Protein AF-A0A939QWZ4-F1 (afdb_monomer_lite)

Secondary structure (DSSP, 8-state):
-----TT-S-EEEEEETTEEEEEEEETTTTEEEEEEEES--HHHHHHHHHHHHHTHHHHHHHHHHHHTTTTS-SS----

Structure (mmCIF, N/CA/C/O backbone):
data_AF-A0A939QWZ4-F1
#
_entry.id   AF-A0A939QWZ4-F1
#
loop_
_atom_site.group_PDB
_atom_site.id
_atom_site.type_symbol
_atom_site.label_atom_id
_atom_site.label_alt_id
_atom_site.label_comp_id
_atom_site.label_asym_id
_atom_site.label_entity_id
_atom_site.label_seq_id
_atom_site.pdbx_PDB_ins_code
_atom_site.Cartn_x
_atom_site.Cartn_y
_atom_site.Cartn_z
_atom_site.occupancy
_atom_site.B_iso_or_equiv
_atom_site.auth_seq_id
_atom_site.auth_comp_id
_atom_site.auth_asym_id
_atom_site.auth_atom_id
_atom_site.pdbx_PDB_model_num
ATOM 1 N N . MET A 1 1 ? 3.027 18.105 -24.761 1.00 43.53 1 MET A N 1
ATOM 2 C CA . MET A 1 1 ? 2.664 18.053 -23.329 1.00 43.53 1 MET A CA 1
ATOM 3 C C . MET A 1 1 ? 2.673 16.578 -22.989 1.00 43.53 1 MET A C 1
ATOM 5 O O . MET A 1 1 ? 1.970 15.876 -23.702 1.00 43.53 1 MET A O 1
ATOM 9 N N . PRO A 1 2 ? 3.520 16.071 -22.079 1.00 47.28 2 PRO A N 1
ATOM 10 C CA . PRO A 1 2 ? 3.468 14.649 -21.772 1.00 47.28 2 PRO A CA 1
ATOM 11 C C . PRO A 1 2 ? 2.131 14.379 -21.080 1.00 47.28 2 PRO A C 1
ATOM 13 O O . PRO A 1 2 ? 1.797 15.035 -20.091 1.00 47.28 2 PRO A O 1
ATOM 16 N N . GLU A 1 3 ? 1.330 13.503 -21.677 1.00 46.03 3 GLU A N 1
ATOM 17 C CA . GLU A 1 3 ? 0.105 12.995 -21.072 1.00 46.03 3 GLU A CA 1
ATOM 18 C C . GLU A 1 3 ? 0.511 12.232 -19.813 1.00 46.03 3 GLU A C 1
ATOM 20 O O . GLU A 1 3 ? 1.210 11.223 -19.884 1.00 46.03 3 GLU A O 1
ATOM 25 N N . VAL A 1 4 ? 0.128 12.746 -18.644 1.00 46.84 4 VAL A N 1
ATOM 26 C CA . VAL A 1 4 ? 0.241 11.986 -17.399 1.00 46.84 4 VAL A CA 1
ATOM 27 C C . VAL A 1 4 ? -0.775 10.858 -17.533 1.00 46.84 4 VAL A C 1
ATOM 29 O O . VAL A 1 4 ? -1.979 11.103 -17.457 1.00 46.84 4 VAL A O 1
ATOM 32 N N . ARG A 1 5 ? -0.295 9.655 -17.861 1.00 56.53 5 ARG A N 1
ATOM 33 C CA . ARG A 1 5 ? -1.117 8.451 -18.022 1.00 56.53 5 ARG A CA 1
ATOM 34 C C . ARG A 1 5 ? -1.961 8.303 -16.749 1.00 56.53 5 ARG A C 1
ATOM 36 O O . ARG A 1 5 ? -1.402 8.268 -15.662 1.00 56.53 5 ARG A O 1
ATOM 43 N N . GLU A 1 6 ? -3.291 8.206 -16.855 1.00 49.88 6 GLU A N 1
ATOM 44 C CA . GLU A 1 6 ? -4.204 8.106 -15.687 1.00 49.88 6 GLU A CA 1
ATOM 45 C C . GLU A 1 6 ? -3.924 6.895 -14.774 1.00 49.88 6 GLU A C 1
ATOM 47 O O . GLU A 1 6 ? -4.465 6.778 -13.675 1.00 49.88 6 GLU A O 1
ATOM 52 N N . HIS A 1 7 ? -3.080 5.981 -15.242 1.00 55.12 7 HIS A N 1
ATOM 53 C CA . HIS A 1 7 ? -2.666 4.771 -14.554 1.00 55.12 7 HIS A CA 1
ATOM 54 C C . HIS A 1 7 ? -1.331 4.915 -13.827 1.00 55.12 7 HIS A C 1
ATOM 56 O O . HIS A 1 7 ? -0.979 4.032 -13.061 1.00 55.12 7 HIS A O 1
ATOM 62 N N . ASP A 1 8 ? -0.6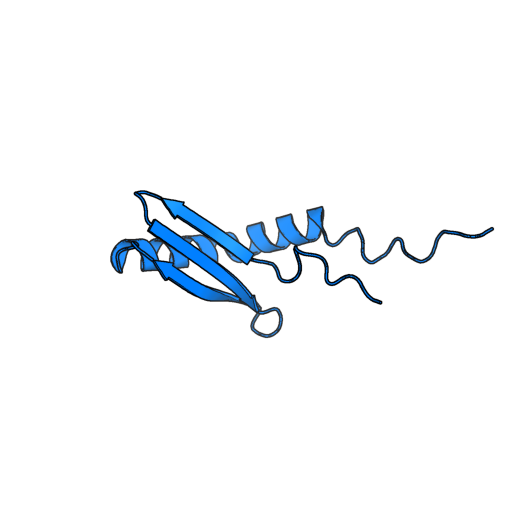16 6.015 -14.019 1.00 55.59 8 ASP A N 1
ATOM 63 C CA . ASP A 1 8 ? 0.679 6.246 -13.399 1.00 55.59 8 ASP A CA 1
ATOM 64 C C . ASP A 1 8 ? 0.503 7.201 -12.203 1.00 55.59 8 ASP A C 1
ATOM 66 O O . ASP A 1 8 ? 0.068 8.344 -12.402 1.00 55.59 8 ASP A O 1
ATOM 70 N N . PRO A 1 9 ? 0.763 6.767 -10.951 1.00 71.81 9 PRO A N 1
ATOM 71 C CA . PRO A 1 9 ? 1.422 5.521 -10.520 1.00 71.81 9 PRO A CA 1
ATOM 72 C C . PRO A 1 9 ? 0.486 4.317 -10.270 1.00 71.81 9 PRO A C 1
ATOM 74 O O . PRO A 1 9 ? -0.727 4.468 -10.073 1.00 71.81 9 PRO A O 1
ATOM 77 N N . LEU A 1 10 ? 1.086 3.113 -10.192 1.00 82.88 10 LEU A N 1
ATOM 78 C CA . LEU A 1 10 ? 0.431 1.862 -9.775 1.00 82.88 10 LEU A CA 1
ATOM 79 C C . LEU A 1 10 ? -0.332 2.075 -8.459 1.00 82.88 10 LEU A C 1
ATOM 81 O O . LEU A 1 10 ? 0.241 2.444 -7.434 1.00 82.88 10 LEU A O 1
ATOM 85 N N . HIS A 1 11 ? -1.631 1.789 -8.477 1.00 86.94 11 HIS A N 1
ATOM 86 C CA . HIS A 1 11 ? -2.495 1.918 -7.311 1.00 86.94 11 HIS A CA 1
ATOM 87 C C . HIS A 1 11 ? -3.501 0.768 -7.225 1.00 86.94 11 HIS A C 1
ATOM 89 O O . HIS A 1 11 ? -3.954 0.212 -8.225 1.00 86.94 11 HIS A O 1
ATOM 95 N N . ILE A 1 12 ? -3.870 0.415 -5.996 1.00 86.94 12 ILE A N 1
ATOM 96 C CA . ILE A 1 12 ? -4.838 -0.629 -5.669 1.00 86.94 12 ILE A CA 1
ATOM 97 C C . ILE A 1 12 ? -6.055 0.024 -5.022 1.00 86.94 12 ILE A C 1
ATOM 99 O O . ILE A 1 12 ? -5.951 0.706 -3.999 1.00 86.94 12 ILE A O 1
ATOM 103 N N . HIS A 1 13 ? -7.232 -0.249 -5.578 1.00 90.19 13 HIS A N 1
ATOM 104 C CA . HIS A 1 13 ? -8.513 0.072 -4.960 1.00 90.19 13 HIS A CA 1
ATOM 105 C C . HIS A 1 13 ? -9.128 -1.187 -4.350 1.00 90.19 13 HIS A C 1
ATOM 107 O O . HIS A 1 13 ? -9.312 -2.197 -5.026 1.00 90.19 13 HIS A O 1
ATOM 113 N N . VAL A 1 14 ? -9.464 -1.114 -3.065 1.00 88.19 14 VAL A N 1
ATOM 114 C CA . VAL A 1 14 ? -10.141 -2.185 -2.335 1.00 88.19 14 VAL A CA 1
ATOM 115 C C . VAL A 1 14 ? -11.501 -1.677 -1.890 1.00 88.19 14 VAL A C 1
ATOM 117 O O . VAL A 1 14 ? -11.584 -0.741 -1.099 1.00 88.19 14 VAL A O 1
ATOM 120 N N . GLU A 1 15 ? -12.569 -2.306 -2.372 1.00 88.56 15 GLU A N 1
ATOM 121 C CA . GLU A 1 15 ? -13.950 -1.964 -2.028 1.00 88.56 15 GLU A CA 1
ATOM 122 C C . GLU A 1 15 ? -14.675 -3.175 -1.431 1.00 88.56 15 GLU A C 1
ATOM 124 O O . GLU A 1 15 ? -14.552 -4.299 -1.917 1.00 88.56 15 GLU A O 1
ATOM 129 N N . GLY A 1 16 ? -15.449 -2.962 -0.365 1.00 83.44 16 GLY A N 1
ATOM 130 C CA . GLY A 1 16 ? -16.207 -4.040 0.270 1.00 83.44 16 GLY A CA 1
ATOM 131 C C . GLY A 1 16 ? -17.058 -3.575 1.447 1.00 83.44 16 GLY A C 1
ATOM 132 O O . GLY A 1 16 ? -16.669 -2.683 2.191 1.00 83.44 16 GLY A O 1
ATOM 133 N N . LYS A 1 17 ? -18.246 -4.176 1.620 1.00 80.69 17 LYS A N 1
ATOM 134 C CA . LYS A 1 17 ? -19.213 -3.858 2.700 1.00 80.69 17 LYS A CA 1
ATOM 135 C C . LYS A 1 17 ? -19.522 -2.352 2.862 1.00 80.69 17 LYS A C 1
ATOM 137 O O . LYS A 1 17 ? -19.821 -1.899 3.962 1.00 80.69 17 LYS A O 1
ATOM 142 N N . GLY A 1 18 ? -19.459 -1.580 1.774 1.00 82.56 18 GLY A N 1
ATOM 143 C CA . GLY A 1 18 ? -19.670 -0.125 1.792 1.00 82.56 18 GLY A CA 1
ATOM 144 C C . GLY A 1 18 ? -18.457 0.703 2.240 1.00 82.56 18 GLY A C 1
ATOM 145 O O . GLY A 1 18 ? -18.580 1.917 2.392 1.00 82.56 18 GLY A O 1
ATOM 146 N N . GLY A 1 19 ? -17.302 0.067 2.444 1.00 89.12 19 GLY A N 1
ATOM 147 C CA . GLY A 1 19 ? -16.014 0.711 2.670 1.00 89.12 19 GLY A CA 1
ATOM 148 C C . GLY A 1 19 ? -15.123 0.697 1.426 1.00 89.12 19 GLY A C 1
ATOM 149 O O . GLY A 1 19 ? -15.283 -0.145 0.542 1.00 89.12 19 GLY A O 1
ATOM 150 N N . ILE A 1 20 ? -14.179 1.633 1.380 1.00 92.88 20 ILE A N 1
ATOM 151 C CA . ILE A 1 20 ? -13.182 1.792 0.319 1.00 92.88 20 ILE A CA 1
ATOM 152 C C . ILE A 1 20 ? -11.815 2.098 0.933 1.00 92.88 20 ILE A C 1
ATOM 154 O O . ILE A 1 20 ? -11.712 2.917 1.848 1.00 92.88 20 ILE A O 1
ATOM 158 N N . ALA A 1 21 ? -10.766 1.465 0.421 1.00 93.12 21 ALA A N 1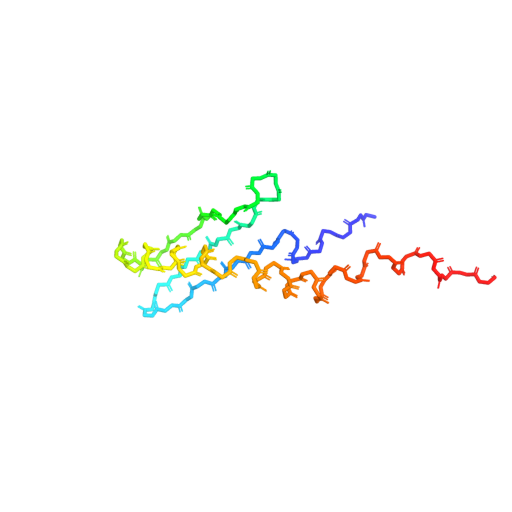
ATOM 159 C CA . ALA A 1 21 ? -9.380 1.828 0.668 1.00 93.12 21 ALA A CA 1
ATOM 160 C C . ALA A 1 21 ? -8.630 1.975 -0.653 1.00 93.12 21 ALA A C 1
ATOM 162 O O . ALA A 1 21 ? -8.893 1.257 -1.615 1.00 93.12 21 ALA A O 1
ATOM 163 N N . LYS A 1 22 ? -7.691 2.916 -0.677 1.00 92.56 22 LYS A N 1
ATOM 164 C CA . LYS A 1 22 ? -6.787 3.148 -1.798 1.00 92.56 22 LYS A CA 1
ATOM 165 C C . LYS A 1 22 ? -5.356 3.068 -1.304 1.00 92.56 22 LYS A C 1
ATOM 167 O O . LYS A 1 22 ? -5.028 3.684 -0.283 1.00 92.56 22 LYS A O 1
ATOM 172 N N . TYR A 1 23 ? -4.545 2.318 -2.030 1.00 92.38 23 TYR A N 1
ATOM 173 C CA . TYR A 1 23 ? -3.129 2.147 -1.764 1.00 92.38 23 TYR A CA 1
ATOM 174 C C . TYR A 1 23 ? -2.354 2.524 -3.009 1.00 92.38 23 TYR A C 1
ATOM 176 O O . TYR A 1 23 ? -2.652 2.002 -4.078 1.00 92.38 23 TYR A O 1
ATOM 184 N N . ASP A 1 24 ? -1.358 3.377 -2.850 1.00 89.94 24 ASP A N 1
ATOM 185 C CA . ASP A 1 24 ? -0.475 3.764 -3.940 1.00 89.94 24 ASP A CA 1
ATOM 186 C C . ASP A 1 24 ? 0.852 3.028 -3.775 1.00 89.94 24 ASP A C 1
ATOM 188 O O . ASP A 1 24 ? 1.238 2.656 -2.659 1.00 89.94 24 ASP A O 1
ATOM 192 N N . TYR A 1 25 ? 1.525 2.774 -4.888 1.00 88.44 25 TYR A N 1
ATOM 193 C CA . TYR A 1 25 ? 2.842 2.166 -4.906 1.00 88.44 25 TYR A CA 1
ATOM 194 C C . TYR A 1 25 ? 3.929 3.239 -4.889 1.00 88.44 25 TYR A C 1
ATOM 196 O O . TYR A 1 25 ? 3.867 4.210 -5.639 1.00 88.44 25 TYR A O 1
ATOM 204 N N . ASP A 1 26 ? 4.920 3.065 -4.019 1.00 86.25 26 ASP A N 1
ATOM 205 C CA . ASP A 1 26 ? 6.141 3.864 -4.016 1.00 86.25 26 ASP A CA 1
ATOM 206 C C . ASP A 1 26 ? 7.284 3.046 -4.622 1.00 86.25 26 ASP A C 1
ATOM 208 O O . ASP A 1 26 ? 7.787 2.108 -3.994 1.00 86.25 26 ASP A O 1
ATOM 212 N N . ASP A 1 27 ? 7.712 3.425 -5.827 1.00 81.56 27 ASP A N 1
ATOM 213 C CA . ASP A 1 27 ? 8.814 2.780 -6.547 1.00 81.56 27 ASP A CA 1
ATOM 214 C C . ASP A 1 27 ? 10.151 2.883 -5.801 1.00 81.56 27 ASP A C 1
ATOM 216 O O . ASP A 1 27 ? 10.994 1.993 -5.915 1.00 81.56 27 ASP A O 1
ATOM 220 N N . LEU A 1 28 ? 10.362 3.938 -5.002 1.00 81.12 28 LEU A N 1
ATOM 221 C CA . LEU A 1 28 ? 11.623 4.142 -4.284 1.00 81.12 28 LEU A CA 1
ATOM 222 C C . LEU A 1 28 ? 11.758 3.188 -3.100 1.00 81.12 28 LEU A C 1
ATOM 224 O O . LEU A 1 28 ? 12.843 2.666 -2.841 1.00 81.12 28 LEU A O 1
ATOM 228 N N . SER A 1 29 ? 10.667 2.981 -2.360 1.00 83.88 29 SER A N 1
ATOM 229 C CA . SER A 1 29 ? 10.647 2.060 -1.221 1.00 83.88 29 SER A CA 1
ATOM 230 C C . SER A 1 29 ? 10.195 0.647 -1.584 1.00 83.88 29 SER A C 1
ATOM 232 O O . SER A 1 29 ? 10.303 -0.240 -0.735 1.00 83.88 29 SER A O 1
ATOM 234 N N . ASN A 1 30 ? 9.749 0.426 -2.826 1.00 83.50 30 ASN A N 1
ATOM 235 C CA . ASN A 1 30 ? 9.211 -0.829 -3.351 1.00 83.50 30 ASN A CA 1
ATOM 236 C C . ASN A 1 30 ? 8.052 -1.366 -2.490 1.00 83.50 30 ASN A C 1
ATOM 238 O O . ASN A 1 30 ? 8.011 -2.545 -2.120 1.00 83.50 30 ASN A O 1
ATOM 242 N N . ARG A 1 31 ? 7.144 -0.473 -2.070 1.00 87.06 31 ARG A N 1
ATOM 243 C CA . ARG A 1 31 ? 6.067 -0.786 -1.117 1.00 87.06 31 ARG A CA 1
ATOM 244 C C . ARG A 1 31 ? 4.780 -0.041 -1.430 1.00 87.06 31 ARG A C 1
ATOM 246 O O . ARG A 1 31 ? 4.789 1.111 -1.846 1.00 87.06 31 ARG A O 1
ATOM 253 N N . PHE A 1 32 ? 3.662 -0.691 -1.118 1.00 89.88 32 PHE A N 1
ATOM 254 C CA . PHE A 1 32 ? 2.356 -0.046 -1.104 1.00 89.88 32 PHE A CA 1
ATOM 255 C C . PHE A 1 32 ? 2.143 0.724 0.197 1.00 89.88 32 PHE A C 1
ATOM 257 O O . PHE A 1 32 ? 2.415 0.217 1.290 1.00 89.88 32 PHE A O 1
ATOM 264 N N . PHE A 1 33 ? 1.588 1.926 0.089 1.00 90.44 33 PHE A N 1
ATOM 265 C CA . PHE A 1 33 ? 1.191 2.738 1.229 1.00 90.44 33 PHE A CA 1
ATOM 266 C C . PHE A 1 33 ? -0.270 3.157 1.109 1.00 90.44 33 PHE A C 1
ATOM 268 O O . PHE A 1 33 ? -0.801 3.395 0.029 1.00 90.44 33 PHE A O 1
ATOM 275 N N . LYS A 1 34 ? -0.953 3.234 2.251 1.00 92.56 34 LYS A N 1
ATOM 276 C CA . LYS A 1 34 ? -2.361 3.620 2.296 1.00 92.56 34 LYS A CA 1
ATOM 277 C C . LYS A 1 34 ? -2.497 5.121 2.048 1.00 92.56 34 LYS A C 1
ATOM 279 O O . LYS A 1 34 ? -2.062 5.914 2.880 1.00 92.56 34 LYS A O 1
ATOM 284 N N . ASN A 1 35 ? -3.178 5.489 0.972 1.00 91.00 35 ASN A N 1
ATOM 285 C CA . ASN A 1 35 ? -3.487 6.877 0.639 1.00 91.00 35 ASN A CA 1
ATOM 286 C C . ASN A 1 35 ? -4.867 7.288 1.181 1.00 91.00 35 ASN A C 1
ATOM 288 O O . ASN A 1 35 ? -5.029 8.330 1.813 1.00 91.00 35 ASN A O 1
ATOM 292 N N . TYR A 1 36 ? -5.875 6.426 1.022 1.00 91.12 36 TYR A N 1
ATOM 293 C CA . TYR A 1 36 ? -7.243 6.728 1.443 1.00 91.12 36 TYR A CA 1
ATOM 294 C C . TYR A 1 36 ? -7.910 5.536 2.115 1.00 91.12 36 TYR A C 1
ATOM 296 O O . TYR A 1 36 ? -7.700 4.390 1.729 1.00 91.12 36 TYR A O 1
ATOM 304 N N . THR A 1 37 ? -8.757 5.801 3.107 1.00 92.81 37 THR A N 1
ATOM 305 C CA . THR A 1 37 ? -9.677 4.798 3.646 1.00 92.81 37 THR A CA 1
ATOM 306 C C . THR A 1 37 ? -10.948 5.450 4.169 1.00 92.81 37 THR A C 1
ATOM 308 O O . THR A 1 37 ? -10.911 6.517 4.786 1.00 92.81 37 THR A O 1
ATOM 311 N N . LYS A 1 38 ? -12.088 4.808 3.926 1.00 93.31 38 LYS A N 1
ATOM 312 C CA . LYS A 1 38 ? -13.392 5.208 4.448 1.00 93.31 38 LYS A CA 1
ATOM 313 C C . LYS A 1 38 ? -14.252 3.973 4.658 1.00 93.31 38 LYS A C 1
ATOM 315 O O . LYS A 1 38 ? -14.360 3.140 3.770 1.00 93.31 38 LYS A O 1
ATOM 320 N N . GLY A 1 39 ? -14.904 3.879 5.815 1.00 91.25 39 GLY A N 1
ATOM 321 C CA . GLY A 1 39 ? -15.862 2.802 6.093 1.00 91.25 39 GLY A CA 1
ATOM 322 C C . GLY A 1 39 ? -15.241 1.409 6.254 1.00 91.25 39 GLY A C 1
ATOM 323 O O . GLY A 1 39 ? -15.961 0.423 6.163 1.00 91.25 39 GLY A O 1
ATOM 324 N N . ILE A 1 40 ? -13.929 1.319 6.493 1.00 90.69 40 ILE A N 1
ATOM 325 C CA . ILE A 1 40 ? -13.203 0.061 6.721 1.00 90.69 40 ILE A CA 1
ATOM 326 C C . ILE A 1 40 ? -12.756 0.001 8.182 1.00 90.69 40 ILE A C 1
ATOM 328 O O . ILE A 1 40 ? -12.268 0.989 8.732 1.00 90.69 40 ILE A O 1
ATOM 332 N N . THR A 1 41 ? -12.944 -1.154 8.823 1.00 90.81 41 THR A N 1
ATOM 333 C CA . THR A 1 41 ? -12.527 -1.366 10.215 1.00 90.81 41 THR A CA 1
ATOM 334 C C . THR A 1 41 ? -11.015 -1.559 10.312 1.00 90.81 41 THR A C 1
ATOM 336 O O . THR A 1 41 ? -10.377 -2.004 9.362 1.00 90.81 41 THR A O 1
ATOM 339 N N . THR A 1 42 ? -10.419 -1.301 11.477 1.00 90.00 42 THR A N 1
ATOM 340 C CA . THR A 1 42 ? -8.976 -1.522 11.685 1.00 90.00 42 THR A CA 1
ATOM 341 C C . THR A 1 42 ? -8.556 -2.974 11.430 1.00 90.00 42 THR A C 1
ATOM 343 O O . THR A 1 42 ? -7.476 -3.217 10.897 1.00 90.00 42 THR A O 1
ATOM 346 N N . ALA A 1 43 ? -9.406 -3.944 11.787 1.00 90.75 43 ALA A N 1
ATOM 347 C CA . ALA A 1 43 ? -9.134 -5.362 11.557 1.00 90.75 43 ALA A CA 1
ATOM 348 C C . ALA A 1 43 ? -9.124 -5.700 10.059 1.00 90.75 43 ALA A C 1
ATOM 350 O O . ALA A 1 43 ? -8.203 -6.363 9.585 1.00 90.75 43 ALA A O 1
ATOM 351 N N . ASP A 1 44 ? -10.111 -5.194 9.315 1.00 90.56 44 ASP A N 1
ATOM 352 C CA . ASP A 1 44 ? -10.173 -5.373 7.864 1.00 90.56 44 ASP A CA 1
ATOM 353 C C . ASP A 1 44 ? -9.007 -4.659 7.174 1.00 90.56 44 ASP A C 1
ATOM 355 O O . ASP A 1 44 ? -8.376 -5.233 6.295 1.00 90.56 44 ASP A O 1
ATOM 359 N N . GLN A 1 45 ? -8.658 -3.445 7.613 1.00 90.31 45 GLN A N 1
ATOM 360 C CA . GLN A 1 45 ? -7.535 -2.688 7.060 1.00 90.31 45 GLN A CA 1
ATOM 361 C C . GLN A 1 45 ? -6.215 -3.454 7.202 1.00 90.31 45 GLN A C 1
ATOM 363 O O . GLN A 1 45 ? -5.463 -3.558 6.236 1.00 90.31 45 GLN A O 1
ATOM 368 N N . LYS A 1 46 ? -5.949 -4.028 8.382 1.00 92.06 46 LYS A N 1
ATOM 369 C CA . LYS A 1 46 ? -4.744 -4.831 8.609 1.00 92.06 46 LYS A CA 1
ATOM 370 C C . LYS A 1 46 ? -4.700 -6.043 7.676 1.00 92.06 46 LYS A C 1
ATOM 372 O O . LYS A 1 46 ? -3.669 -6.320 7.079 1.00 92.06 46 LYS A O 1
ATOM 377 N N . ARG A 1 47 ? -5.835 -6.723 7.505 1.00 92.00 47 ARG A N 1
ATOM 378 C CA . ARG A 1 47 ? -5.941 -7.876 6.605 1.00 92.00 47 ARG A CA 1
ATOM 379 C C . ARG A 1 47 ? -5.727 -7.494 5.139 1.00 92.00 47 ARG A C 1
ATOM 381 O O . ARG A 1 47 ? -5.108 -8.247 4.399 1.00 92.00 47 ARG A O 1
ATOM 388 N N . ILE A 1 48 ? -6.235 -6.335 4.720 1.00 91.25 48 ILE A N 1
ATOM 389 C CA . ILE A 1 48 ? -6.007 -5.802 3.372 1.00 91.25 48 ILE A CA 1
ATOM 390 C C . ILE A 1 48 ? -4.513 -5.542 3.156 1.00 91.25 48 ILE A C 1
ATOM 392 O O . ILE A 1 48 ? -3.963 -5.968 2.147 1.00 91.25 48 ILE A O 1
ATOM 396 N 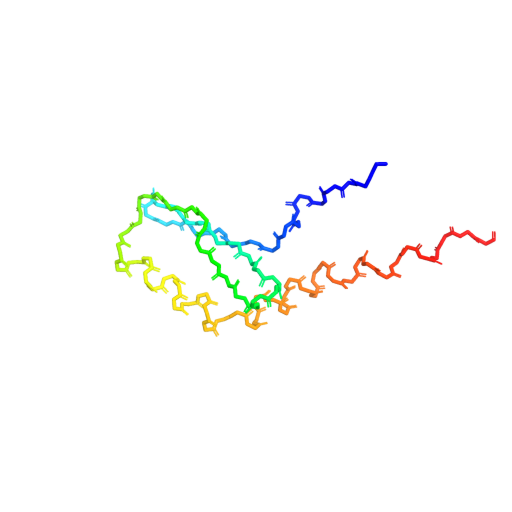N . GLU A 1 49 ? -3.847 -4.898 4.116 1.00 92.19 49 GLU A N 1
ATOM 397 C CA . GLU A 1 49 ? -2.405 -4.632 4.054 1.00 92.19 49 GLU A CA 1
ATOM 398 C C . GLU A 1 49 ? -1.575 -5.920 4.014 1.00 92.19 49 GLU A C 1
ATOM 400 O O . GLU A 1 49 ? -0.617 -5.998 3.249 1.00 92.19 49 GLU A O 1
ATOM 405 N N . GLU A 1 50 ? -1.935 -6.941 4.794 1.00 93.25 50 GLU A N 1
ATOM 406 C CA . GLU A 1 50 ? -1.282 -8.258 4.756 1.00 93.25 50 GLU A CA 1
ATOM 407 C C . GLU A 1 50 ? -1.388 -8.885 3.359 1.00 93.25 50 GLU A C 1
ATOM 409 O O . GLU A 1 50 ? -0.367 -9.223 2.766 1.00 93.25 50 GLU A O 1
ATOM 414 N N . ILE A 1 51 ? -2.592 -8.932 2.780 1.00 92.62 51 ILE A N 1
ATOM 415 C CA . ILE A 1 51 ? -2.818 -9.506 1.445 1.00 92.62 51 ILE A CA 1
ATOM 416 C C . ILE A 1 51 ? -2.055 -8.730 0.365 1.00 92.62 51 ILE A C 1
ATOM 418 O O . ILE A 1 51 ? -1.439 -9.346 -0.504 1.00 92.62 51 ILE A O 1
ATOM 422 N N . ILE A 1 52 ? -2.080 -7.394 0.404 1.0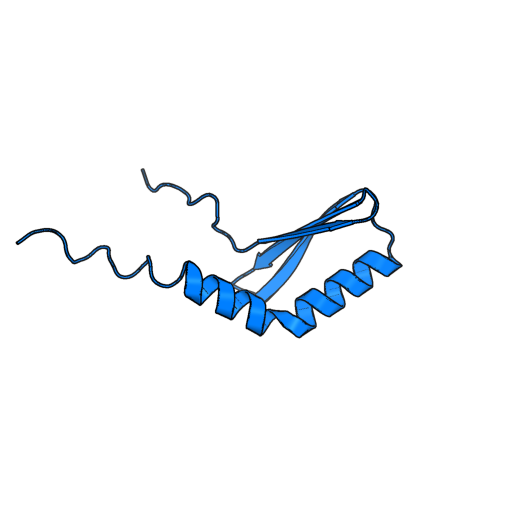0 91.75 52 ILE A N 1
ATOM 423 C CA . ILE A 1 52 ? -1.355 -6.563 -0.567 1.00 91.75 52 ILE A CA 1
ATOM 424 C C . ILE A 1 52 ? 0.149 -6.833 -0.482 1.00 91.75 52 ILE A C 1
ATOM 426 O O . ILE A 1 52 ? 0.787 -7.012 -1.514 1.00 91.75 52 ILE A O 1
ATOM 430 N N . ASN A 1 53 ? 0.713 -6.907 0.726 1.00 90.38 53 ASN A N 1
ATOM 431 C CA . ASN A 1 53 ? 2.142 -7.162 0.903 1.00 90.38 53 ASN A CA 1
ATOM 432 C C . ASN A 1 53 ? 2.535 -8.583 0.477 1.00 90.38 53 ASN A C 1
ATOM 434 O O . ASN A 1 53 ? 3.539 -8.753 -0.205 1.00 90.38 53 ASN A O 1
ATOM 438 N N . GLU A 1 54 ? 1.741 -9.596 0.832 1.00 92.94 54 GLU A N 1
ATOM 439 C CA . GLU A 1 54 ? 1.991 -10.994 0.448 1.00 92.94 54 GLU A CA 1
ATOM 440 C C . GLU A 1 54 ? 1.955 -11.208 -1.069 1.00 92.94 54 GLU A C 1
ATOM 442 O O . GLU A 1 54 ? 2.614 -12.108 -1.583 1.00 92.94 54 GLU A O 1
ATOM 447 N N . ASN A 1 55 ? 1.187 -10.386 -1.786 1.00 92.25 55 ASN A N 1
ATOM 448 C CA . ASN A 1 55 ? 0.994 -10.506 -3.228 1.00 92.25 55 ASN A CA 1
ATOM 449 C C . ASN A 1 55 ? 1.671 -9.377 -4.017 1.00 92.25 55 ASN A C 1
ATOM 451 O O . ASN A 1 55 ? 1.437 -9.271 -5.221 1.00 92.25 55 ASN A O 1
ATOM 455 N N . ALA A 1 56 ? 2.502 -8.548 -3.377 1.00 88.31 56 ALA A N 1
ATOM 456 C CA . ALA A 1 56 ? 3.088 -7.364 -4.002 1.00 88.31 56 ALA A CA 1
ATOM 457 C C . ALA A 1 56 ? 3.838 -7.718 -5.294 1.00 88.31 56 ALA A C 1
ATOM 459 O O . ALA A 1 56 ? 3.580 -7.112 -6.331 1.00 88.31 56 ALA A O 1
ATOM 460 N N . ASP A 1 57 ? 4.660 -8.769 -5.264 1.00 87.50 57 ASP A N 1
ATOM 461 C CA . ASP A 1 57 ? 5.424 -9.241 -6.424 1.00 87.50 57 ASP A CA 1
ATOM 462 C C . ASP A 1 57 ? 4.520 -9.602 -7.610 1.00 87.50 57 ASP A C 1
ATOM 464 O O . ASP A 1 57 ? 4.810 -9.259 -8.755 1.00 87.50 57 ASP A O 1
ATOM 468 N N . ILE A 1 58 ? 3.391 -10.267 -7.341 1.00 89.25 58 ILE A N 1
ATOM 469 C CA . ILE A 1 58 ? 2.428 -10.681 -8.369 1.00 89.25 58 ILE A CA 1
ATOM 470 C C . ILE A 1 58 ? 1.713 -9.459 -8.946 1.00 89.25 58 ILE A C 1
ATOM 472 O O . ILE A 1 58 ? 1.523 -9.378 -10.159 1.00 89.25 58 ILE A O 1
ATOM 476 N N . ILE A 1 59 ? 1.326 -8.508 -8.091 1.00 87.12 59 ILE A N 1
ATOM 477 C CA . ILE A 1 59 ? 0.628 -7.283 -8.495 1.00 87.12 59 ILE A CA 1
ATOM 478 C C . ILE A 1 59 ? 1.545 -6.419 -9.365 1.00 87.12 59 ILE A C 1
ATOM 480 O O . ILE A 1 59 ? 1.136 -6.003 -10.448 1.00 87.12 59 ILE A O 1
ATOM 484 N N . ILE A 1 60 ? 2.792 -6.213 -8.937 1.00 86.12 60 ILE A N 1
ATOM 485 C CA . ILE A 1 60 ? 3.800 -5.445 -9.678 1.00 86.12 60 ILE A CA 1
ATOM 486 C C . ILE A 1 60 ? 4.135 -6.145 -10.999 1.00 86.12 60 ILE A C 1
ATOM 488 O O . ILE A 1 60 ? 4.156 -5.506 -12.046 1.00 86.12 60 ILE A O 1
ATOM 492 N N . ALA A 1 61 ? 4.341 -7.466 -10.995 1.00 85.69 61 ALA A N 1
ATOM 493 C CA . ALA A 1 61 ? 4.624 -8.218 -12.217 1.00 85.69 61 ALA A CA 1
ATOM 494 C C . ALA A 1 61 ? 3.456 -8.176 -13.213 1.00 85.69 61 ALA A C 1
ATOM 496 O O . ALA A 1 61 ? 3.679 -8.037 -14.415 1.00 85.69 61 ALA A O 1
ATOM 497 N N . ALA A 1 62 ? 2.213 -8.278 -12.734 1.00 85.31 62 ALA A N 1
ATOM 498 C CA . ALA A 1 62 ? 1.032 -8.129 -13.575 1.00 85.31 62 ALA A CA 1
ATOM 499 C C . ALA A 1 62 ? 0.955 -6.714 -14.156 1.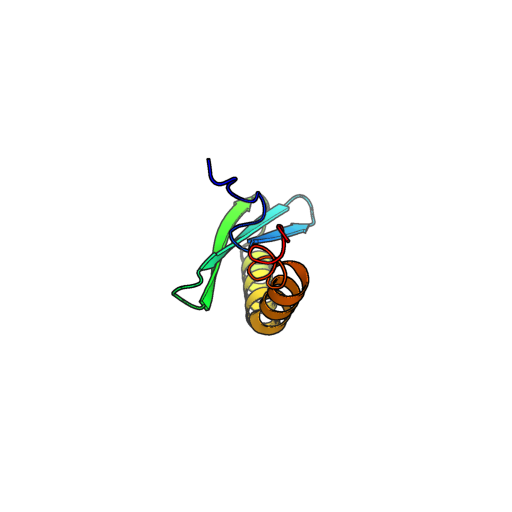00 85.31 62 ALA A C 1
ATOM 501 O O . ALA A 1 62 ? 0.788 -6.566 -15.364 1.00 85.31 62 ALA A O 1
ATOM 502 N N . TRP A 1 63 ? 1.149 -5.688 -13.328 1.00 81.81 63 TRP A N 1
ATOM 503 C CA . TRP A 1 63 ? 1.168 -4.297 -13.767 1.00 81.81 63 TRP A CA 1
ATOM 504 C C . TRP A 1 63 ? 2.232 -4.042 -14.837 1.00 81.81 63 TRP A C 1
ATOM 506 O O . TRP A 1 63 ? 1.908 -3.584 -15.927 1.00 81.81 63 TRP A O 1
ATOM 516 N N . ASN A 1 64 ? 3.477 -4.443 -14.580 1.00 80.69 64 ASN A N 1
ATOM 517 C CA . ASN A 1 64 ? 4.586 -4.307 -15.523 1.00 80.69 64 ASN A CA 1
ATOM 518 C C . ASN A 1 64 ? 4.364 -5.116 -16.804 1.00 80.69 64 ASN A C 1
ATOM 520 O O . ASN A 1 64 ? 4.795 -4.709 -17.874 1.00 80.69 64 ASN A O 1
ATOM 524 N N . ARG A 1 65 ? 3.660 -6.248 -16.739 1.00 77.69 65 ARG A N 1
ATOM 525 C CA . ARG A 1 65 ? 3.292 -7.000 -17.942 1.00 77.69 65 ARG A CA 1
ATOM 526 C C . ARG A 1 65 ? 2.255 -6.270 -18.795 1.00 77.69 65 ARG A C 1
ATOM 528 O O . ARG A 1 65 ? 2.288 -6.413 -20.010 1.00 77.69 65 ARG A O 1
ATOM 535 N N . TYR A 1 66 ? 1.308 -5.574 -18.174 1.00 76.75 66 TYR A N 1
ATOM 536 C CA . TYR A 1 66 ? 0.245 -4.871 -18.892 1.00 76.75 66 TYR A CA 1
ATOM 537 C C . TYR A 1 66 ? 0.674 -3.482 -19.372 1.00 76.75 66 TYR A C 1
ATOM 539 O O . TYR A 1 66 ? 0.308 -3.103 -20.476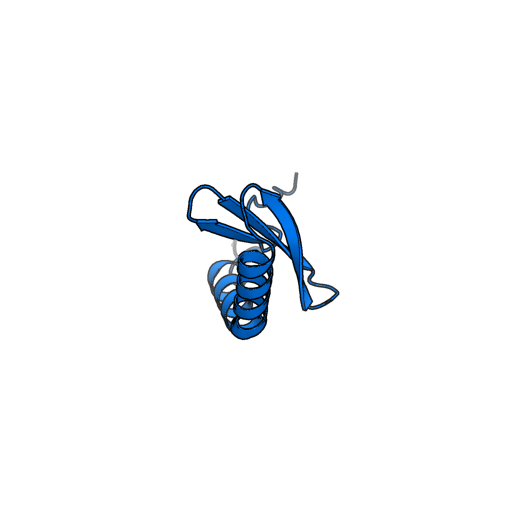 1.00 76.75 66 TYR A O 1
ATOM 547 N N . PHE A 1 67 ? 1.452 -2.753 -18.571 1.00 73.25 67 PHE A N 1
ATOM 548 C CA . PHE A 1 67 ? 1.827 -1.359 -18.826 1.00 73.25 67 PHE A CA 1
ATOM 549 C C . PHE A 1 67 ? 3.327 -1.155 -19.079 1.00 73.25 67 PHE A C 1
ATOM 551 O O . PHE A 1 67 ? 3.712 -0.178 -19.709 1.00 73.25 67 PHE A O 1
ATOM 558 N N . GLY A 1 68 ? 4.190 -2.071 -18.634 1.00 63.91 68 GLY A N 1
ATOM 559 C CA . GLY A 1 68 ? 5.648 -1.976 -18.799 1.00 63.91 68 GLY A CA 1
ATOM 560 C C . GLY A 1 68 ? 6.167 -2.387 -20.181 1.00 63.91 68 GLY A C 1
ATOM 561 O O . GLY A 1 68 ? 7.378 -2.396 -20.384 1.00 63.91 68 GLY A O 1
ATOM 562 N N . VAL A 1 69 ? 5.282 -2.728 -21.126 1.00 57.31 69 VAL A N 1
ATOM 563 C CA . VAL A 1 69 ? 5.641 -3.000 -22.532 1.00 57.31 69 VAL A CA 1
ATOM 564 C C . VAL A 1 69 ? 5.472 -1.769 -23.438 1.00 57.31 69 VAL A C 1
ATOM 566 O O . VAL A 1 69 ? 6.032 -1.760 -24.524 1.00 57.31 69 VAL A O 1
ATOM 569 N N . ASP A 1 70 ? 4.804 -0.704 -22.976 1.00 51.81 70 ASP A N 1
ATOM 570 C CA . ASP A 1 70 ? 4.491 0.492 -23.787 1.00 51.81 70 ASP A CA 1
ATOM 571 C C . ASP A 1 70 ? 5.500 1.651 -23.631 1.00 51.81 70 ASP A C 1
ATOM 573 O O . ASP A 1 70 ? 5.272 2.751 -24.138 1.00 51.81 70 ASP A O 1
ATOM 577 N N . ASP A 1 71 ? 6.623 1.433 -22.939 1.00 50.91 71 ASP A N 1
ATOM 578 C CA . ASP A 1 71 ? 7.706 2.430 -22.809 1.00 50.91 71 ASP A CA 1
ATOM 579 C C . ASP A 1 71 ? 8.937 2.124 -23.682 1.00 50.91 71 ASP A C 1
ATOM 581 O O . ASP A 1 71 ? 9.939 2.832 -23.607 1.00 50.91 71 ASP A O 1
ATOM 585 N N . GLN A 1 72 ? 8.867 1.100 -24.546 1.00 46.28 72 GLN A N 1
ATOM 586 C CA . GLN A 1 72 ? 9.899 0.822 -25.563 1.00 46.28 72 GLN A CA 1
ATOM 587 C C . GLN A 1 72 ? 9.409 0.899 -27.019 1.00 46.28 72 GLN A C 1
ATOM 589 O O . GLN A 1 72 ? 10.235 0.793 -27.918 1.00 46.28 72 GLN A O 1
ATOM 594 N N . ASP A 1 73 ? 8.130 1.191 -27.275 1.00 48.12 73 ASP A N 1
ATOM 595 C CA . ASP A 1 73 ? 7.585 1.311 -28.642 1.00 48.12 73 ASP A CA 1
ATOM 596 C C . ASP A 1 73 ? 7.451 2.775 -29.119 1.00 48.12 73 ASP A C 1
ATOM 598 O O . ASP A 1 73 ? 6.612 3.105 -29.958 1.00 48.12 73 ASP A O 1
ATOM 602 N N . SER A 1 74 ? 8.295 3.688 -28.618 1.00 49.03 74 SER A N 1
ATOM 603 C CA . SER A 1 74 ? 8.376 5.070 -29.128 1.00 49.03 74 SER A CA 1
ATOM 604 C C . SER A 1 74 ? 9.565 5.339 -30.060 1.00 49.03 74 SER A C 1
ATOM 606 O O . SER A 1 74 ? 9.881 6.507 -30.283 1.00 49.03 74 SER A O 1
ATOM 608 N N . GLU A 1 75 ? 10.226 4.310 -30.604 1.00 49.81 75 GLU A N 1
ATOM 609 C CA . GLU A 1 75 ? 11.313 4.485 -31.589 1.00 49.81 75 GLU A CA 1
ATOM 610 C C . GLU A 1 75 ? 11.130 3.738 -32.920 1.00 49.81 75 GLU A C 1
ATOM 612 O O . GLU A 1 75 ? 12.070 3.678 -33.697 1.00 49.81 75 GLU A O 1
ATOM 617 N N . ASP A 1 76 ? 9.928 3.270 -33.272 1.00 51.12 76 ASP A N 1
ATOM 618 C CA . ASP A 1 76 ? 9.682 2.700 -34.609 1.00 51.12 76 ASP A CA 1
ATOM 619 C C . ASP A 1 76 ? 8.468 3.336 -35.307 1.00 51.12 76 ASP A C 1
ATOM 621 O O . ASP A 1 76 ? 7.495 2.679 -35.660 1.00 51.12 76 ASP A O 1
ATOM 625 N N . TYR A 1 77 ? 8.535 4.648 -35.554 1.00 41.56 77 TYR A N 1
ATOM 626 C CA . TYR A 1 77 ? 7.762 5.299 -36.620 1.00 41.56 77 TYR A CA 1
ATOM 627 C C . TYR A 1 77 ? 8.542 6.501 -37.168 1.00 41.56 77 TYR A C 1
ATOM 629 O O . TYR A 1 77 ? 8.415 7.614 -36.674 1.00 41.56 77 TYR A O 1
ATOM 637 N N . PHE A 1 78 ? 9.399 6.266 -38.161 1.00 40.00 78 PHE A N 1
ATOM 638 C CA . PHE A 1 78 ? 9.283 6.804 -39.525 1.00 40.00 78 PHE A CA 1
ATOM 639 C C . PHE A 1 78 ? 10.462 6.270 -40.360 1.00 40.00 78 PHE A C 1
ATOM 641 O O . PHE A 1 78 ? 11.623 6.515 -40.040 1.00 40.00 78 PHE A O 1
ATOM 648 N N . PHE A 1 79 ? 10.116 5.503 -41.400 1.00 42.31 79 PHE A N 1
ATOM 649 C CA . PHE A 1 79 ? 10.989 5.091 -42.505 1.00 42.31 79 PHE A CA 1
ATOM 650 C C . PHE A 1 79 ? 11.619 6.288 -43.230 1.00 42.31 79 PHE A C 1
ATOM 652 O O . PHE A 1 79 ? 10.941 7.340 -43.317 1.00 42.31 79 PHE A O 1
#

pLDDT: mean 78.13, std 17.4, range [40.0, 93.31]

Radius of gyration: 15.95 Å; chains: 1; bounding box: 31×29×54 Å

Sequence (79 aa):
MPEVREHDPLHIHVEGKGGIAKYDYDDLSNRFFKNYTKGITTADQKRIEEIINENADIIIAAWNRYFGVDDQDSEDYFF

Foldseek 3Di:
DPPPPPCPPPKDWDDDPNKIWIWTADPVVLAIDTDDIDPADPVRVVVVRVVCVVCSVVSVVVCCVVPVVPPPPPPPDDD